Protein AF-A0A4Q6UX34-F1 (afdb_monomer)

Foldseek 3Di:
DDQQDDDDPDDDDDPQKDKDKDWDDDLVWTKIWIWIDHVPWIKIWMWTGDPGGIDIDIDID

pLDDT: mean 82.27, std 11.74, range [54.5, 92.75]

Secondary structure (DSSP, 8-state):
--TT--------PPTT-EEEEEEEEETTEEEEEEEEEETTEEEEEEEEESSS--EEEEEE-

Radius of gyration: 12.75 Å; Cα contacts (8 Å, |Δi|>4): 109; chains: 1; bounding box: 32×18×35 Å

Mean predicted aligned error: 6.57 Å

Solvent-accessible surface area (backbone atoms only — not comparable to full-atom values): 3771 Å² total; per-residue (Å²): 133,59,67,79,58,86,80,91,86,79,84,82,71,62,92,82,43,49,78,50,78,49,76,49,77,52,101,92,32,31,39,39,38,39,38,39,37,40,92,88,37,37,41,34,41,36,40,37,33,65,94,40,66,72,43,78,51,78,48,78,83

Structure (mmCIF, N/CA/C/O backbone):
data_AF-A0A4Q6UX34-F1
#
_entry.id   AF-A0A4Q6UX34-F1
#
loop_
_atom_site.group_PDB
_atom_site.id
_atom_site.type_symbol
_atom_site.label_atom_id
_atom_site.label_alt_id
_atom_site.label_comp_id
_atom_site.label_asym_id
_atom_site.label_entity_id
_atom_site.label_seq_id
_atom_site.pdbx_PDB_ins_code
_atom_site.Cartn_x
_atom_site.Cartn_y
_atom_site.Cartn_z
_atom_site.occupancy
_atom_site.B_iso_or_equiv
_atom_site.auth_seq_id
_atom_site.auth_comp_id
_atom_site.auth_asym_id
_atom_site.auth_atom_id
_atom_site.pdbx_PDB_model_num
ATOM 1 N N . MET A 1 1 ? 2.008 7.122 -18.737 1.00 54.50 1 MET A N 1
ATOM 2 C CA . MET A 1 1 ? 2.158 5.924 -17.891 1.00 54.50 1 MET A CA 1
ATOM 3 C C . MET A 1 1 ? 2.661 4.802 -18.775 1.00 54.50 1 MET A C 1
ATOM 5 O O . MET A 1 1 ? 1.987 4.476 -19.746 1.00 54.50 1 MET A O 1
ATOM 9 N N . GLY A 1 2 ? 3.891 4.346 -18.537 1.00 58.81 2 GLY A N 1
ATOM 10 C CA . GLY A 1 2 ? 4.504 3.232 -19.267 1.00 58.81 2 GLY A CA 1
ATOM 11 C C . GLY A 1 2 ? 4.220 1.893 -18.571 1.00 58.81 2 GLY A C 1
ATOM 12 O O . GLY A 1 2 ? 3.658 1.899 -17.477 1.00 58.81 2 GLY A O 1
ATOM 13 N N . PRO A 1 3 ? 4.605 0.753 -19.171 1.00 58.50 3 PRO A N 1
ATOM 14 C CA . PRO A 1 3 ? 4.390 -0.582 -18.595 1.00 58.50 3 PRO A CA 1
ATOM 15 C C . PRO A 1 3 ? 5.111 -0.811 -17.254 1.00 58.50 3 PRO A C 1
ATOM 17 O O . PRO A 1 3 ? 4.769 -1.753 -16.548 1.00 58.50 3 PRO A O 1
ATOM 20 N N . ASP A 1 4 ? 6.044 0.073 -16.888 1.00 60.59 4 ASP A N 1
ATOM 21 C CA . ASP A 1 4 ? 6.893 -0.027 -15.696 1.00 60.59 4 ASP A CA 1
ATOM 22 C C . ASP A 1 4 ? 6.567 1.031 -14.626 1.00 60.59 4 ASP A C 1
ATOM 24 O O . ASP A 1 4 ? 7.405 1.342 -13.783 1.00 60.59 4 ASP A O 1
ATOM 28 N N . SER A 1 5 ? 5.380 1.641 -14.678 1.00 60.75 5 SER A N 1
ATOM 29 C CA . SER A 1 5 ? 4.965 2.660 -13.706 1.00 60.75 5 SER A CA 1
ATOM 30 C C . SER A 1 5 ? 3.575 2.363 -13.160 1.00 60.75 5 SER A C 1
ATOM 32 O O . SER A 1 5 ? 2.642 2.167 -13.943 1.00 60.75 5 SER A O 1
ATOM 34 N N . ALA A 1 6 ? 3.425 2.403 -11.839 1.00 62.56 6 ALA A N 1
ATOM 35 C CA . ALA A 1 6 ? 2.137 2.414 -11.165 1.00 62.56 6 ALA A CA 1
ATOM 36 C C . ALA A 1 6 ? 2.095 3.585 -10.181 1.00 62.56 6 ALA A C 1
ATOM 38 O O . ALA A 1 6 ? 2.999 3.741 -9.366 1.00 62.56 6 ALA A O 1
ATOM 39 N N . ASP A 1 7 ? 1.026 4.376 -10.243 1.00 61.09 7 ASP A N 1
ATOM 40 C CA . ASP A 1 7 ? 0.773 5.459 -9.299 1.00 61.09 7 ASP A CA 1
ATOM 41 C C . ASP A 1 7 ? -0.423 5.114 -8.423 1.00 61.09 7 ASP A C 1
ATOM 43 O O . ASP A 1 7 ? -1.478 4.681 -8.899 1.00 61.09 7 ASP A O 1
ATOM 47 N N . PHE A 1 8 ? -0.274 5.341 -7.123 1.00 6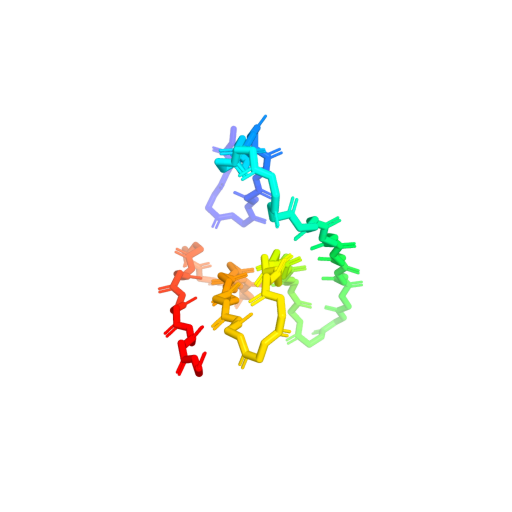0.94 8 PHE A N 1
ATOM 48 C CA . PHE A 1 8 ? -1.382 5.236 -6.194 1.00 60.94 8 PHE A CA 1
ATOM 49 C C . PHE A 1 8 ? -2.181 6.540 -6.193 1.00 60.94 8 PHE A C 1
ATOM 51 O O . PHE A 1 8 ? -1.746 7.553 -5.650 1.00 60.94 8 PHE A O 1
ATOM 58 N N . VAL A 1 9 ? -3.354 6.513 -6.824 1.00 64.06 9 VAL A N 1
ATOM 59 C CA . VAL A 1 9 ? -4.151 7.725 -7.075 1.00 64.06 9 VAL A CA 1
ATOM 60 C C . VAL A 1 9 ? -5.028 8.098 -5.877 1.00 64.06 9 VAL A C 1
ATOM 62 O O . VAL A 1 9 ? -5.171 9.276 -5.562 1.00 64.06 9 VAL A O 1
ATOM 65 N N . SER A 1 10 ? -5.601 7.115 -5.177 1.00 60.31 10 SER A N 1
ATOM 66 C CA . SER A 1 10 ? -6.370 7.342 -3.949 1.00 60.31 10 SER A CA 1
ATOM 67 C C . SER A 1 10 ? -6.781 6.028 -3.296 1.00 60.31 10 SER A C 1
ATOM 69 O O . SER A 1 10 ? -7.141 5.082 -3.995 1.00 60.31 10 SER A O 1
ATOM 71 N N . ALA A 1 11 ? -6.891 6.027 -1.970 1.00 61.91 11 ALA A N 1
ATOM 72 C CA . ALA A 1 11 ? -7.866 5.192 -1.289 1.00 61.91 11 ALA A CA 1
ATOM 73 C C . ALA A 1 11 ? -8.519 5.992 -0.173 1.00 61.91 11 ALA A C 1
ATOM 75 O O . ALA A 1 11 ? -7.852 6.715 0.565 1.00 61.91 11 ALA A O 1
ATOM 76 N N . THR A 1 12 ? -9.835 5.870 -0.069 1.00 66.69 12 THR A N 1
ATOM 77 C CA . THR A 1 12 ? -10.604 6.517 0.985 1.00 66.69 12 THR A CA 1
ATOM 78 C C . THR A 1 12 ? -11.122 5.426 1.910 1.00 66.69 12 THR A C 1
ATOM 80 O O . THR A 1 12 ? -12.050 4.711 1.527 1.00 66.69 12 THR A O 1
ATOM 83 N N . PRO A 1 13 ? -10.524 5.248 3.100 1.00 69.50 13 PRO A N 1
ATOM 84 C CA . PRO A 1 13 ? -11.067 4.324 4.082 1.00 69.50 13 PRO A CA 1
ATOM 85 C C . PRO A 1 13 ? -12.475 4.749 4.515 1.00 69.50 13 PRO A C 1
ATOM 87 O O . PRO A 1 13 ? -12.784 5.939 4.615 1.00 69.50 13 PRO A O 1
ATOM 90 N N . THR A 1 14 ? -13.324 3.773 4.833 1.00 77.12 14 THR A N 1
ATOM 91 C CA . THR A 1 14 ? -14.577 4.025 5.558 1.00 77.12 14 THR A CA 1
ATOM 92 C C . THR A 1 14 ? -14.256 4.638 6.935 1.00 77.12 14 THR A C 1
ATOM 94 O O . THR A 1 14 ? -13.233 4.278 7.525 1.00 77.12 14 THR A O 1
ATOM 97 N N . PRO A 1 15 ? -15.086 5.546 7.491 1.00 77.62 15 PRO A N 1
ATOM 98 C CA . PRO A 1 15 ? -14.846 6.115 8.817 1.00 77.62 15 PRO A CA 1
ATOM 99 C C . PRO A 1 15 ? -14.558 5.044 9.880 1.00 77.62 15 PRO A C 1
ATOM 101 O O . PRO A 1 15 ? -15.243 4.024 9.952 1.00 77.62 15 PRO A O 1
ATOM 104 N N . GLY A 1 16 ? -13.533 5.277 10.703 1.00 82.56 16 GLY A N 1
ATOM 105 C CA . GLY A 1 16 ? -13.076 4.324 11.720 1.00 82.56 16 GLY A CA 1
ATOM 106 C C . GLY A 1 16 ? -12.012 3.327 11.248 1.00 82.56 16 GLY A C 1
ATOM 107 O O . GLY A 1 16 ? -11.618 2.477 12.042 1.00 82.56 16 GLY A O 1
ATOM 108 N N . TRP A 1 17 ? -11.541 3.425 10.002 1.00 86.56 17 TRP A N 1
ATOM 109 C CA . TRP A 1 17 ? -10.352 2.722 9.518 1.00 86.56 17 TRP A CA 1
ATOM 110 C C . TRP A 1 17 ? -9.146 3.667 9.474 1.00 86.56 17 TRP A C 1
ATOM 112 O O . TRP A 1 17 ? -9.252 4.814 9.039 1.00 86.56 17 TRP A O 1
ATOM 122 N N . THR A 1 18 ? -7.991 3.177 9.912 1.00 88.44 18 THR A N 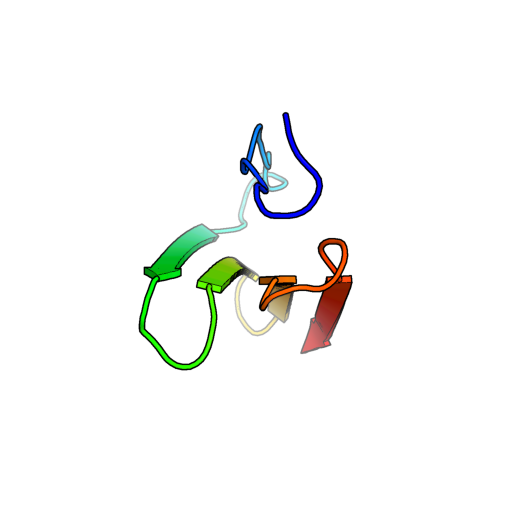1
ATOM 123 C CA . THR A 1 18 ? -6.690 3.834 9.738 1.00 88.44 18 THR A CA 1
ATOM 124 C C . THR A 1 18 ? -6.083 3.380 8.420 1.00 88.44 18 THR A C 1
ATOM 126 O O . THR A 1 18 ? -6.251 2.224 8.048 1.00 88.44 18 THR A O 1
ATOM 129 N N . MET A 1 19 ? -5.378 4.269 7.724 1.00 90.56 19 MET A N 1
ATOM 130 C CA . MET A 1 19 ? -4.686 3.956 6.476 1.00 90.56 19 MET A CA 1
ATOM 131 C C . MET A 1 19 ? -3.195 4.255 6.604 1.00 90.56 19 MET A C 1
ATOM 133 O O . MET A 1 19 ? -2.806 5.326 7.070 1.00 90.56 19 MET A O 1
ATOM 137 N N . GLN A 1 20 ? -2.368 3.323 6.140 1.00 91.62 20 GLN A N 1
ATOM 138 C CA . GLN A 1 20 ? -0.924 3.477 6.028 1.00 91.62 20 GLN A CA 1
ATOM 139 C C . GLN A 1 20 ? -0.466 3.096 4.620 1.00 91.62 20 GLN A C 1
ATOM 141 O O . GLN A 1 20 ? -0.946 2.119 4.047 1.00 91.62 20 GLN A O 1
ATOM 146 N N . VAL A 1 21 ? 0.478 3.863 4.072 1.00 91.75 21 VAL A N 1
ATOM 147 C CA . VAL A 1 21 ? 1.032 3.656 2.729 1.00 91.75 21 VAL A CA 1
ATOM 148 C C . VAL A 1 21 ? 2.541 3.485 2.825 1.00 91.75 21 VAL A C 1
ATOM 150 O O . VAL A 1 21 ? 3.210 4.228 3.542 1.00 91.75 21 VAL A O 1
ATOM 153 N N . TRP A 1 22 ? 3.071 2.523 2.077 1.00 91.88 22 TRP A N 1
ATOM 154 C CA . TRP A 1 22 ? 4.501 2.301 1.905 1.00 91.88 22 TRP A CA 1
ATOM 155 C C . TRP A 1 22 ? 4.822 2.158 0.428 1.00 91.88 22 TRP A C 1
ATOM 157 O O . TRP A 1 22 ? 4.063 1.542 -0.320 1.00 91.88 22 TRP A O 1
ATOM 167 N N . THR A 1 23 ? 5.974 2.677 0.035 1.00 90.31 23 THR A N 1
ATOM 168 C CA . THR A 1 23 ? 6.518 2.534 -1.311 1.00 90.31 23 THR A CA 1
ATOM 169 C C . THR A 1 23 ? 7.955 2.046 -1.218 1.00 90.31 23 THR A C 1
ATOM 171 O O . THR A 1 23 ? 8.674 2.360 -0.264 1.00 90.31 23 THR A O 1
ATOM 174 N N . ARG A 1 24 ? 8.375 1.246 -2.192 1.00 90.88 24 ARG A N 1
ATOM 175 C CA . ARG A 1 24 ? 9.760 0.802 -2.326 1.00 90.88 24 ARG A CA 1
ATOM 176 C C . ARG A 1 24 ? 10.086 0.664 -3.797 1.00 90.88 24 ARG A C 1
ATOM 178 O O . ARG A 1 24 ? 9.332 0.027 -4.522 1.00 90.88 24 ARG A O 1
ATOM 185 N N . GLU A 1 25 ? 11.223 1.206 -4.202 1.00 85.94 25 GLU A N 1
ATOM 186 C CA . GLU A 1 25 ? 11.774 1.040 -5.543 1.00 85.94 25 GLU A CA 1
ATOM 187 C C . GLU A 1 25 ? 13.248 0.669 -5.408 1.00 85.94 25 GLU A C 1
ATOM 189 O O . GLU A 1 25 ? 14.056 1.459 -4.922 1.00 85.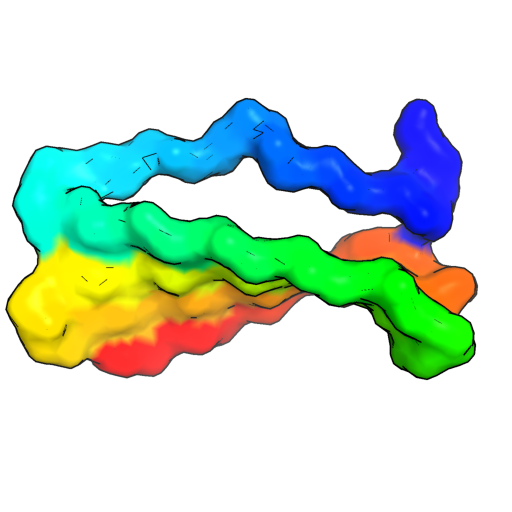94 25 GLU A O 1
ATOM 194 N N . GLU A 1 26 ? 13.599 -0.560 -5.779 1.00 83.44 26 GLU A N 1
ATOM 195 C CA . GLU A 1 26 ? 14.971 -1.064 -5.712 1.00 83.44 26 GLU A CA 1
ATOM 196 C C . GLU A 1 26 ? 15.273 -1.951 -6.925 1.00 83.44 26 GLU A C 1
ATOM 198 O O . GLU A 1 26 ? 14.373 -2.360 -7.656 1.00 83.44 26 GLU A O 1
ATOM 203 N N . SER A 1 27 ? 16.543 -2.319 -7.122 1.00 73.88 27 SER A N 1
ATOM 204 C CA . SER A 1 27 ? 16.987 -3.160 -8.247 1.00 73.88 27 SER A CA 1
ATOM 205 C C . SER A 1 27 ? 16.289 -4.529 -8.337 1.00 73.88 27 SER A C 1
ATOM 207 O O . SER A 1 27 ? 16.383 -5.193 -9.364 1.00 73.88 27 SER A O 1
ATOM 209 N N . GLY A 1 28 ? 15.612 -4.970 -7.270 1.00 76.00 28 GLY A N 1
ATOM 210 C CA . GLY A 1 28 ? 14.808 -6.196 -7.229 1.00 76.00 28 GLY A CA 1
ATOM 211 C C . GLY A 1 28 ? 13.329 -6.013 -7.601 1.00 76.00 28 GLY A C 1
ATOM 212 O O . GLY A 1 28 ? 12.578 -6.987 -7.539 1.00 76.00 28 GLY A O 1
ATOM 213 N N . GLY A 1 29 ? 12.906 -4.796 -7.955 1.00 83.25 29 GLY A N 1
ATOM 214 C CA . GLY A 1 29 ? 11.529 -4.439 -8.284 1.00 83.25 29 GLY A CA 1
ATOM 215 C C . GLY A 1 29 ? 10.992 -3.279 -7.452 1.00 83.25 29 GLY A C 1
ATOM 216 O O . GLY A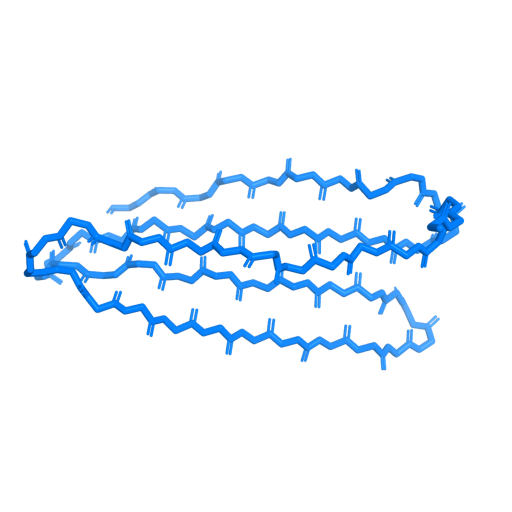 1 29 ? 11.585 -2.862 -6.453 1.00 83.25 29 GLY A O 1
ATOM 217 N N . ALA A 1 30 ? 9.833 -2.785 -7.863 1.00 89.19 30 ALA A N 1
ATOM 218 C CA . ALA A 1 30 ? 9.125 -1.708 -7.204 1.00 89.19 30 ALA A CA 1
ATOM 219 C C . ALA A 1 30 ? 7.743 -2.164 -6.733 1.00 89.19 30 ALA A C 1
ATOM 221 O O . ALA A 1 30 ? 7.119 -3.049 -7.325 1.00 89.19 30 ALA A O 1
ATOM 222 N N . TRP A 1 31 ? 7.284 -1.604 -5.618 1.00 91.25 31 TRP A N 1
ATOM 223 C CA . TRP A 1 31 ? 5.958 -1.883 -5.093 1.00 91.25 31 TRP A CA 1
ATOM 224 C C . TRP A 1 31 ? 5.394 -0.754 -4.237 1.00 91.25 31 TRP A C 1
ATOM 226 O O . TRP A 1 31 ? 6.110 0.057 -3.646 1.00 91.25 31 TRP A O 1
ATOM 236 N N . ILE A 1 32 ? 4.069 -0.772 -4.125 1.00 91.31 32 ILE A N 1
ATOM 237 C CA . ILE A 1 32 ? 3.261 0.050 -3.234 1.00 91.31 32 ILE A CA 1
ATOM 238 C C . ILE A 1 32 ? 2.446 -0.894 -2.355 1.00 91.31 32 ILE A C 1
ATOM 240 O O . ILE A 1 32 ? 1.825 -1.829 -2.856 1.00 91.31 32 ILE A O 1
ATOM 244 N N . ARG A 1 33 ? 2.437 -0.649 -1.046 1.00 92.75 33 ARG A N 1
ATOM 245 C CA . ARG A 1 33 ? 1.538 -1.312 -0.101 1.00 92.75 33 ARG A CA 1
ATOM 246 C C . ARG A 1 33 ? 0.639 -0.277 0.539 1.00 92.75 33 ARG A C 1
ATOM 248 O O . ARG A 1 33 ? 1.124 0.736 1.035 1.00 92.75 33 ARG A O 1
ATOM 255 N N . VAL A 1 34 ? -0.645 -0.581 0.607 1.00 92.06 34 VAL A N 1
ATOM 256 C CA . VAL A 1 34 ? -1.629 0.194 1.355 1.00 92.06 34 VAL A CA 1
ATOM 257 C C . VAL A 1 34 ? -2.302 -0.736 2.337 1.00 92.06 34 VAL A C 1
ATOM 259 O O . VAL A 1 34 ? -2.880 -1.729 1.919 1.00 92.06 34 VAL A O 1
ATOM 262 N N . THR A 1 35 ? -2.234 -0.425 3.623 1.00 92.75 35 THR A N 1
ATOM 263 C CA . THR A 1 35 ? -2.925 -1.197 4.656 1.00 92.75 35 THR A CA 1
ATOM 264 C C . THR A 1 35 ? -3.997 -0.334 5.290 1.00 92.75 35 THR A C 1
ATOM 266 O O . THR A 1 35 ? -3.743 0.808 5.671 1.00 92.75 35 THR A O 1
ATOM 269 N N . PHE A 1 36 ? -5.187 -0.907 5.410 1.00 91.19 36 PHE A N 1
ATOM 270 C CA . PHE A 1 36 ? -6.304 -0.383 6.172 1.00 91.19 36 PHE A CA 1
ATOM 271 C C . PHE A 1 36 ? -6.447 -1.211 7.443 1.00 91.19 36 PHE A C 1
ATOM 273 O O . PHE A 1 36 ? -6.475 -2.438 7.362 1.00 91.19 36 PHE A O 1
ATOM 280 N N . THR A 1 37 ? -6.569 -0.573 8.606 1.00 91.44 37 THR A N 1
ATOM 281 C CA . THR A 1 37 ? -6.816 -1.266 9.880 1.00 91.44 37 THR A CA 1
ATOM 282 C C . THR A 1 37 ? -8.019 -0.692 10.622 1.00 91.44 37 THR A C 1
ATOM 284 O O . THR A 1 37 ? -8.205 0.522 10.678 1.00 91.44 37 THR A O 1
ATOM 287 N N . GLN A 1 38 ? -8.836 -1.553 11.225 1.00 90.25 38 GLN A N 1
ATOM 288 C CA . GLN A 1 38 ? -9.942 -1.171 12.107 1.00 90.25 38 GLN A CA 1
ATOM 289 C C . GLN A 1 38 ? -10.071 -2.197 13.234 1.00 90.25 38 GLN A C 1
ATOM 291 O O . GLN A 1 38 ? -10.558 -3.307 13.019 1.00 90.25 38 GLN A O 1
ATOM 296 N N . GLY A 1 39 ? -9.661 -1.820 14.449 1.00 88.69 39 GLY A N 1
ATOM 297 C CA . GLY A 1 39 ? -9.598 -2.758 15.573 1.00 8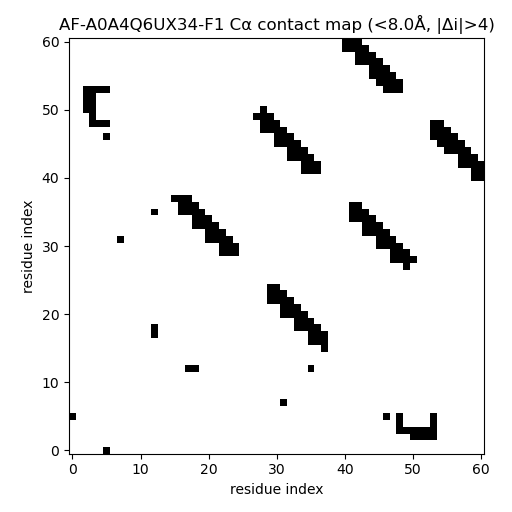8.69 39 GLY A 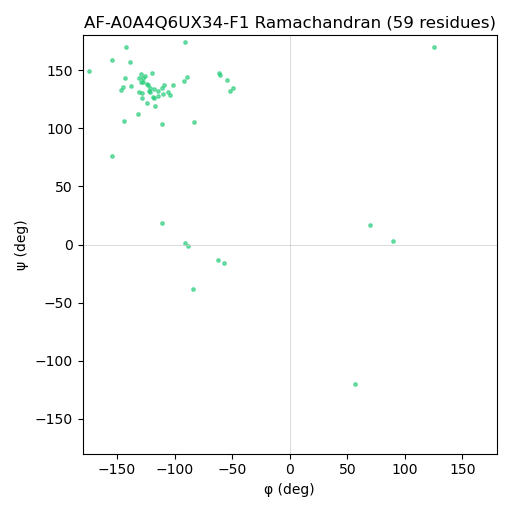CA 1
ATOM 298 C C . GLY A 1 39 ? -8.705 -3.949 15.222 1.00 88.69 39 GLY A C 1
ATOM 299 O O . GLY A 1 39 ? -7.542 -3.756 14.877 1.00 88.69 39 GLY A O 1
ATOM 300 N N . ASP A 1 40 ? -9.275 -5.153 15.251 1.00 90.50 40 ASP A N 1
ATOM 301 C CA . ASP A 1 40 ? -8.582 -6.403 14.911 1.00 90.50 40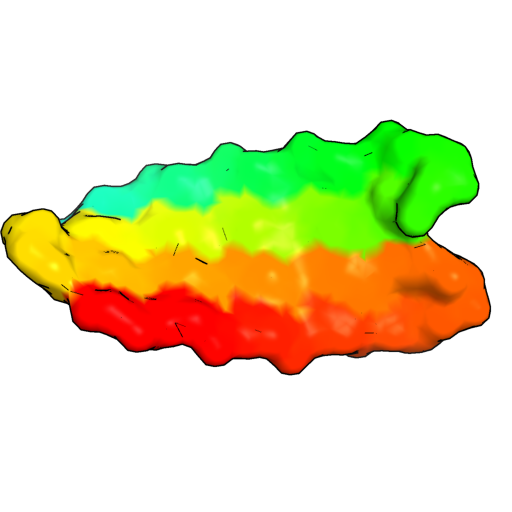 ASP A CA 1
ATOM 302 C C . ASP A 1 40 ? -8.636 -6.769 13.415 1.00 90.50 40 ASP A C 1
ATOM 304 O O . ASP A 1 40 ? -8.073 -7.787 13.022 1.00 90.50 40 ASP A O 1
ATOM 308 N N . ARG A 1 41 ? -9.312 -5.966 12.578 1.00 88.75 41 ARG A N 1
ATOM 309 C CA . ARG A 1 41 ? -9.421 -6.194 11.127 1.00 88.75 41 ARG A CA 1
ATOM 310 C C . ARG A 1 41 ? -8.319 -5.466 10.378 1.00 88.75 41 ARG A C 1
ATOM 312 O O . ARG A 1 41 ? -8.039 -4.298 10.672 1.00 88.75 41 ARG A O 1
ATOM 319 N N . SER A 1 42 ? -7.775 -6.102 9.347 1.00 91.12 42 SER A N 1
ATOM 320 C CA . SER A 1 42 ? -6.888 -5.428 8.401 1.00 91.12 42 SER A CA 1
ATOM 321 C C . SER A 1 42 ? -7.067 -5.903 6.966 1.00 91.12 42 SER A C 1
ATOM 323 O O . SER A 1 42 ? -7.249 -7.088 6.719 1.00 91.12 42 SER A O 1
ATOM 325 N N . SER A 1 43 ? -6.954 -4.979 6.016 1.00 90.25 43 SER A N 1
ATOM 326 C CA . SER A 1 43 ? -6.900 -5.277 4.584 1.00 90.25 43 SER A CA 1
ATOM 327 C C . SER A 1 43 ? -5.682 -4.585 3.989 1.00 90.25 43 SER A C 1
ATOM 329 O O . SER A 1 43 ? -5.497 -3.384 4.185 1.00 90.25 43 SER A O 1
ATOM 331 N N . SER A 1 44 ? -4.820 -5.331 3.310 1.00 91.56 44 SER A N 1
ATOM 332 C CA . SER A 1 44 ? -3.614 -4.822 2.667 1.00 91.56 44 SER A CA 1
ATOM 333 C C . SER A 1 44 ? -3.682 -5.041 1.164 1.00 91.56 44 SER A C 1
ATOM 335 O O . SER A 1 44 ? -3.848 -6.161 0.699 1.00 91.56 44 SER A O 1
ATOM 337 N N . VAL A 1 45 ? -3.496 -3.974 0.399 1.00 91.94 45 VAL A N 1
ATOM 338 C CA . VAL A 1 45 ? -3.364 -4.012 -1.057 1.00 91.94 45 VAL A CA 1
ATOM 339 C C . VAL A 1 45 ? -1.897 -3.825 -1.407 1.00 91.94 45 VAL A C 1
ATOM 341 O O . VAL A 1 45 ? -1.264 -2.868 -0.958 1.00 91.94 45 VAL A O 1
ATOM 344 N N . PHE A 1 46 ? -1.363 -4.719 -2.225 1.00 91.94 46 PHE A N 1
ATOM 345 C CA . PHE A 1 46 ? -0.011 -4.662 -2.759 1.00 91.94 46 PHE A CA 1
ATOM 346 C C . PHE A 1 46 ? -0.086 -4.470 -4.266 1.00 91.94 46 PHE A C 1
ATOM 348 O O . PHE A 1 46 ? -0.757 -5.234 -4.947 1.00 91.94 46 PHE A O 1
ATOM 355 N N . CYS A 1 47 ? 0.616 -3.475 -4.791 1.00 91.19 47 CYS A N 1
ATOM 356 C CA . CYS A 1 47 ? 0.830 -3.290 -6.220 1.00 91.19 47 CYS A CA 1
ATOM 357 C C . CYS A 1 47 ? 2.326 -3.420 -6.490 1.00 91.19 47 CYS A C 1
ATOM 359 O O . CYS A 1 47 ? 3.089 -2.634 -5.941 1.00 91.19 47 CYS A O 1
ATOM 361 N N . SER A 1 48 ? 2.762 -4.383 -7.298 1.00 90.94 48 SER A N 1
ATOM 362 C CA . SER A 1 48 ? 4.180 -4.620 -7.598 1.00 90.94 48 SER A CA 1
ATOM 363 C C . SER A 1 48 ? 4.454 -4.627 -9.097 1.00 90.94 48 SER A C 1
ATOM 365 O O . SER A 1 48 ? 3.620 -5.054 -9.895 1.00 90.94 48 SER A O 1
ATOM 367 N N . TRP A 1 49 ? 5.623 -4.131 -9.490 1.00 87.19 49 TRP A N 1
ATOM 368 C CA . TRP A 1 49 ? 6.096 -4.136 -10.870 1.00 87.19 49 TRP A CA 1
ATOM 369 C C . TRP A 1 49 ? 7.614 -4.333 -10.905 1.00 87.19 49 TRP A C 1
ATOM 371 O O . TRP A 1 49 ? 8.359 -3.754 -10.115 1.00 87.19 49 TRP A O 1
ATOM 381 N N . ASN A 1 50 ? 8.090 -5.199 -11.802 1.00 84.94 50 ASN A N 1
ATOM 382 C CA . ASN A 1 50 ? 9.522 -5.432 -12.010 1.00 84.94 50 ASN A CA 1
ATOM 383 C C . ASN A 1 50 ? 9.793 -5.944 -13.434 1.00 84.94 50 ASN A C 1
ATOM 385 O O . ASN A 1 50 ? 9.981 -7.142 -13.647 1.00 84.94 50 ASN A O 1
ATOM 389 N N . GLY A 1 51 ? 9.745 -5.043 -14.419 1.00 80.81 51 GLY A N 1
ATOM 390 C CA . GLY A 1 51 ? 9.887 -5.399 -15.838 1.00 80.81 51 GLY A CA 1
ATOM 391 C C . GLY A 1 51 ? 8.700 -6.192 -16.401 1.00 80.81 51 GLY A C 1
ATOM 392 O O . GLY A 1 51 ? 8.815 -6.843 -17.438 1.00 80.81 51 GLY A O 1
ATOM 393 N N . TYR A 1 52 ? 7.565 -6.163 -15.700 1.00 79.81 52 TYR A N 1
ATOM 394 C CA . TYR A 1 52 ? 6.278 -6.717 -16.107 1.00 79.81 52 TYR A CA 1
ATOM 395 C C . TYR A 1 52 ? 5.159 -5.740 -15.710 1.00 79.81 52 TYR A C 1
ATOM 397 O O . TYR A 1 52 ? 5.364 -4.943 -14.787 1.00 79.81 52 TYR A O 1
ATOM 405 N N . PRO A 1 53 ? 3.982 -5.802 -16.367 1.00 83.06 53 PRO A N 1
ATOM 406 C CA . PRO A 1 53 ? 2.854 -4.934 -16.039 1.00 83.06 53 PRO A CA 1
ATOM 407 C C . PRO A 1 53 ? 2.470 -5.020 -14.555 1.00 83.06 53 PRO A C 1
ATOM 409 O O . PRO A 1 53 ? 2.462 -6.127 -14.018 1.00 83.06 53 PRO A O 1
ATOM 412 N N . PRO A 1 54 ? 2.095 -3.910 -13.899 1.00 86.62 54 PRO A N 1
ATOM 413 C CA . PRO A 1 54 ? 1.792 -3.907 -12.475 1.00 86.62 54 PRO A CA 1
ATOM 414 C C . PRO A 1 54 ? 0.777 -4.982 -12.079 1.00 86.62 54 PRO A C 1
ATOM 416 O O . PRO A 1 54 ? -0.276 -5.126 -12.706 1.00 86.62 54 PRO A O 1
ATOM 419 N N . ARG A 1 55 ? 1.091 -5.732 -11.022 1.00 88.75 55 ARG A N 1
ATOM 420 C CA . ARG A 1 55 ? 0.226 -6.766 -10.457 1.00 88.75 55 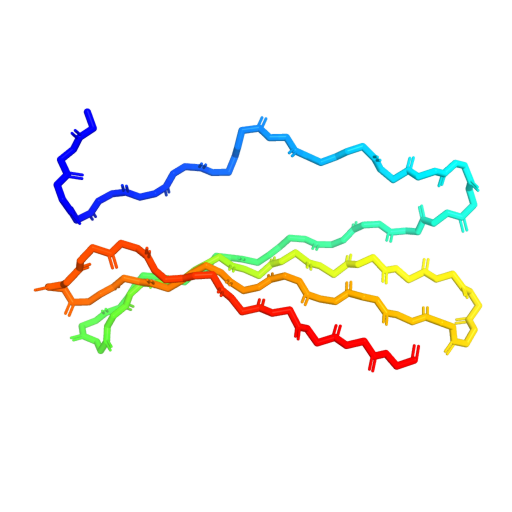ARG A CA 1
ATOM 421 C C . ARG A 1 55 ? -0.311 -6.315 -9.111 1.00 88.75 5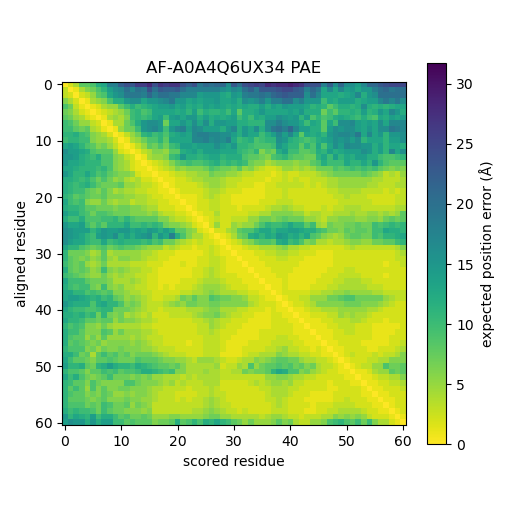5 ARG A C 1
ATOM 423 O O . ARG A 1 55 ? 0.442 -5.786 -8.299 1.00 88.75 55 ARG A O 1
ATOM 430 N N . VAL A 1 56 ? -1.601 -6.556 -8.887 1.00 91.00 56 VAL A N 1
ATOM 431 C CA . VAL A 1 56 ? -2.279 -6.237 -7.630 1.00 91.00 56 VAL A CA 1
ATOM 432 C C . VAL A 1 56 ? -2.638 -7.519 -6.889 1.00 91.00 56 VAL A C 1
ATOM 434 O O . VAL A 1 56 ? -3.266 -8.406 -7.464 1.00 91.00 56 VAL A O 1
ATOM 437 N N . ASP A 1 57 ? -2.277 -7.577 -5.612 1.00 92.19 57 ASP A N 1
ATOM 438 C CA . ASP A 1 57 ? -2.626 -8.644 -4.678 1.00 92.19 57 ASP A CA 1
ATOM 439 C C . ASP A 1 57 ? -3.266 -8.038 -3.418 1.00 92.19 57 ASP A C 1
ATOM 441 O O . ASP A 1 57 ? -2.898 -6.944 -2.980 1.00 92.19 57 ASP A O 1
ATOM 445 N N . ILE A 1 58 ? -4.254 -8.734 -2.854 1.00 91.00 58 ILE A N 1
ATOM 446 C CA . ILE A 1 58 ? -5.008 -8.298 -1.673 1.00 91.00 58 ILE A CA 1
ATOM 447 C C . ILE A 1 58 ? -4.851 -9.357 -0.582 1.00 91.00 58 ILE A C 1
ATOM 449 O O . ILE A 1 58 ? -5.043 -10.544 -0.835 1.00 91.00 58 ILE A O 1
ATOM 453 N N . ASP A 1 59 ? -4.513 -8.910 0.621 1.00 90.69 59 ASP A N 1
ATOM 454 C CA . ASP A 1 59 ? -4.401 -9.716 1.833 1.00 90.69 59 ASP A CA 1
ATOM 455 C C . ASP A 1 59 ? -5.403 -9.202 2.872 1.00 90.69 59 ASP A C 1
ATOM 457 O O . ASP A 1 59 ? -5.440 -8.006 3.163 1.00 90.69 59 ASP A O 1
ATOM 461 N N . GLU A 1 60 ? -6.235 -10.086 3.415 1.00 90.12 60 GLU A N 1
ATOM 462 C CA . GLU A 1 60 ? -7.272 -9.743 4.394 1.00 90.12 60 GLU A CA 1
ATOM 463 C C . GLU A 1 60 ? -7.098 -10.581 5.663 1.00 90.12 60 GLU A C 1
ATOM 465 O O . GLU A 1 60 ? -6.837 -11.785 5.595 1.00 90.12 60 GLU A O 1
ATOM 470 N N . ARG A 1 61 ? -7.261 -9.944 6.827 1.00 81.38 61 ARG A N 1
ATOM 471 C CA . ARG A 1 61 ? -7.142 -10.565 8.148 1.00 81.38 61 ARG A CA 1
ATOM 472 C C . ARG A 1 61 ? -8.224 -10.075 9.103 1.00 81.38 61 ARG A C 1
ATOM 474 O O . ARG A 1 61 ? -8.510 -8.852 9.103 1.00 81.38 61 ARG A O 1
#

Nearest PDB structures (foldseek):
  5m3m-assembly1_M  TM=5.439E-01  e=2.429E+00  Saccharomyces cerevisiae S288C
  5o7v-assembly2_B  TM=5.933E-01  e=4.154E+00  Ralstonia solanacearum
  6hxy-assembly1_A-2  TM=6.428E-01  e=6.304E+00  Danio rerio
  6hxv-assembly1_A  TM=6.278E-01  e=6.304E+00  Danio rerio
  6hko-assembly1_M  TM=5.780E-01  e=6.691E+00  Saccharomyces cerevisiae S288C

Sequence (61 aa):
MGPDSADFVSATPTPGWTMQVWTREESGGAWIRVTFTQGDRSSSVFCSWNGYPPRVDIDER